Protein AF-D3ASE5-F1 (afdb_monomer_lite)

Foldseek 3Di:
DVVQVVQVVVLVVLPDQDADVVGDGLVRLCVVCVVVVVCVVVVPDPDDDDDDDPSSVLSNVCVLVVHDSSCSCVQDVDAWVVFDWDWDQDPVVRGIDTPDGRHPVVCVVPVCRTVVVVVVPDD

InterPro domains:
  IPR013078 Histidine phosphatase superfamily, clade-1 [PF00300] (7-103)
  IPR013078 Histidine phosphatase superfamily, clade-1 [cd07067] (32-100)
  IPR029033 Histidine phosphatase superfamily [G3DSA:3.40.50.1240] (2-111)
  IPR029033 Histidine phosphatase superfamily [SSF53254] (16-114)

Secondary structure (DSSP, 8-state):
-HHHHHHHHHHHH-SS-PPPTTS--HHHHHHHHHHHHHHHHHS--S-------HHHHHHHHHHHTT--GGGGGGS-S---TT-EEEEEEETTTTEEEEEEEEE-GGGTT-GGGSGGGTGGG--

Organism: NCBI:txid566550

pLDDT: mean 93.66, std 9.91, range [36.56, 98.75]

Sequence (123 aa):
GLEFAAFKKEQETMETDLPYPGGECAGDVIRRAMPVFLEMAESGYQKIAVVTHGGVIRSMLSAFLGMEPARYRILGKTLENCSITEVVYQPDNQCFTVERFNDYAHLEPYPELLRSSWVSAEN

Structure (mmCIF, N/CA/C/O backbone):
data_AF-D3ASE5-F1
#
_entry.id   AF-D3ASE5-F1
#
loop_
_atom_site.group_PDB
_atom_site.id
_atom_site.type_symbol
_atom_site.label_atom_id
_atom_site.label_alt_id
_atom_site.label_comp_id
_atom_site.label_asym_id
_atom_site.label_entity_id
_atom_site.label_seq_id
_atom_site.pdbx_PDB_ins_code
_atom_site.Cartn_x
_atom_site.Cartn_y
_atom_site.Cartn_z
_atom_site.occupancy
_atom_site.B_iso_or_equiv
_atom_site.auth_seq_id
_atom_site.auth_comp_id
_atom_site.auth_asym_id
_atom_site.auth_atom_id
_atom_site.pdbx_PDB_model_num
ATOM 1 N N . GLY A 1 1 ? 6.928 -1.939 -25.638 1.00 79.06 1 GLY A N 1
ATOM 2 C CA . GLY A 1 1 ? 7.865 -1.106 -26.427 1.00 79.06 1 GLY A CA 1
ATOM 3 C C . GLY A 1 1 ? 9.155 -0.904 -25.653 1.00 79.06 1 GLY A C 1
ATOM 4 O O . GLY A 1 1 ? 9.154 -1.170 -24.457 1.00 79.06 1 GLY A O 1
ATOM 5 N N . LEU A 1 2 ? 10.227 -0.451 -26.313 1.00 81.25 2 LEU A N 1
ATOM 6 C CA . LEU A 1 2 ? 11.543 -0.222 -25.686 1.00 81.25 2 LEU A CA 1
ATOM 7 C C . LEU A 1 2 ? 11.456 0.712 -24.462 1.00 81.25 2 LEU A C 1
ATOM 9 O O . LEU A 1 2 ? 12.011 0.389 -23.418 1.00 81.25 2 LEU A O 1
ATOM 13 N N . GLU A 1 3 ? 10.652 1.774 -24.558 1.00 85.12 3 GLU A N 1
ATOM 14 C CA . GLU A 1 3 ? 10.350 2.710 -23.460 1.00 85.12 3 GLU A CA 1
ATOM 15 C C . GLU A 1 3 ? 9.800 2.015 -22.206 1.00 85.12 3 GLU A C 1
ATOM 17 O O . GLU A 1 3 ? 10.266 2.233 -21.093 1.00 85.12 3 GLU A O 1
ATOM 22 N N . PHE A 1 4 ? 8.836 1.106 -22.378 1.00 89.81 4 PHE A N 1
ATOM 23 C CA . PHE A 1 4 ? 8.238 0.393 -21.248 1.00 89.81 4 PHE A CA 1
ATOM 24 C C . PHE A 1 4 ? 9.228 -0.579 -20.595 1.00 89.81 4 PHE A C 1
ATOM 26 O O . PHE A 1 4 ? 9.220 -0.740 -19.380 1.00 89.81 4 PHE A O 1
ATOM 33 N N . ALA A 1 5 ? 10.103 -1.214 -21.379 1.00 92.25 5 ALA A N 1
ATOM 34 C CA . ALA A 1 5 ? 11.131 -2.099 -20.837 1.00 92.25 5 ALA A CA 1
ATOM 35 C C . ALA A 1 5 ? 12.172 -1.323 -20.009 1.00 92.25 5 ALA A C 1
ATOM 37 O O . ALA A 1 5 ? 12.551 -1.779 -18.931 1.00 92.25 5 ALA A O 1
ATOM 38 N N . ALA A 1 6 ? 12.587 -0.140 -20.476 1.00 92.88 6 ALA A N 1
ATOM 39 C CA . ALA A 1 6 ? 13.467 0.752 -19.723 1.00 92.88 6 ALA A CA 1
ATOM 40 C C . ALA A 1 6 ? 12.806 1.219 -18.416 1.00 92.88 6 ALA A C 1
ATOM 42 O O . ALA A 1 6 ? 13.391 1.048 -17.348 1.00 92.88 6 ALA A O 1
ATOM 43 N N . PHE A 1 7 ? 11.549 1.675 -18.490 1.00 94.12 7 PHE A N 1
ATOM 44 C CA . PHE A 1 7 ? 10.739 2.018 -17.319 1.00 94.12 7 PHE A CA 1
ATOM 45 C C . PHE A 1 7 ? 10.676 0.873 -16.301 1.00 94.12 7 PHE A C 1
ATOM 47 O O . PHE A 1 7 ? 10.870 1.096 -15.112 1.00 94.12 7 PHE A O 1
ATOM 54 N N . LYS A 1 8 ? 10.425 -0.367 -16.743 1.00 93.62 8 LYS A N 1
ATOM 55 C CA . LYS A 1 8 ? 10.349 -1.528 -15.842 1.00 93.62 8 LYS A CA 1
ATOM 56 C C . LYS A 1 8 ? 11.672 -1.787 -15.128 1.00 93.62 8 LYS A C 1
ATOM 58 O O . LYS A 1 8 ? 11.652 -2.043 -13.930 1.00 93.62 8 LYS A O 1
ATOM 63 N N . LYS A 1 9 ? 12.795 -1.679 -15.843 1.00 95.12 9 LYS A N 1
ATOM 64 C CA . LYS A 1 9 ? 14.135 -1.853 -15.271 1.00 95.12 9 LYS A CA 1
ATOM 65 C C . LYS A 1 9 ? 14.453 -0.781 -14.226 1.00 95.12 9 LYS A C 1
ATOM 67 O O . LYS A 1 9 ? 15.018 -1.102 -13.189 1.00 95.12 9 LYS A O 1
ATOM 72 N N . GLU A 1 10 ? 14.086 0.471 -14.485 1.00 95.12 10 GLU A N 1
ATOM 73 C CA . GLU A 1 10 ? 14.268 1.560 -13.520 1.00 95.12 10 GLU A CA 1
ATOM 74 C C . GLU A 1 10 ? 13.316 1.417 -12.322 1.00 95.12 10 GLU A C 1
ATOM 76 O O . GLU A 1 10 ? 13.740 1.485 -11.176 1.00 95.12 10 GLU A O 1
ATOM 81 N N . GLN A 1 11 ? 12.046 1.082 -12.558 1.00 94.38 11 GLN A N 1
ATOM 82 C CA . GLN A 1 11 ? 11.066 0.819 -11.500 1.00 94.38 11 GLN A CA 1
ATOM 83 C C . GLN A 1 11 ? 11.496 -0.317 -10.552 1.00 94.38 11 GLN A C 1
ATOM 85 O O . GLN A 1 11 ? 11.113 -0.326 -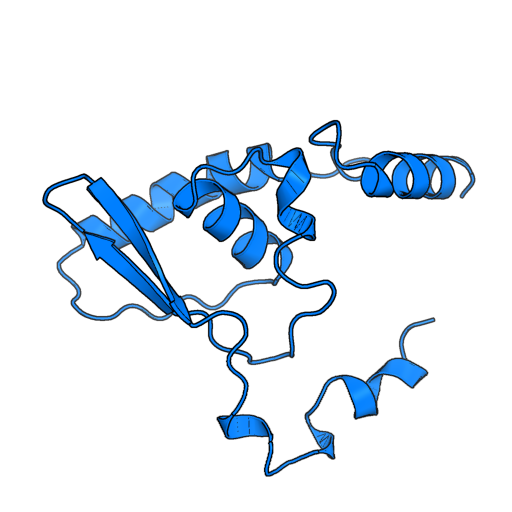9.380 1.00 94.38 11 GLN A O 1
ATOM 90 N N . GLU A 1 12 ? 12.254 -1.299 -11.043 1.00 94.06 12 GLU A N 1
ATOM 91 C CA . GLU A 1 12 ? 12.787 -2.399 -10.233 1.00 94.06 12 GLU A CA 1
ATOM 92 C C . GLU A 1 12 ? 13.868 -1.957 -9.240 1.00 94.06 12 GLU A C 1
ATOM 94 O O . GLU A 1 12 ? 14.021 -2.619 -8.213 1.00 94.06 12 GLU A O 1
ATOM 99 N N . THR A 1 13 ? 14.574 -0.846 -9.487 1.00 96.25 13 THR A N 1
ATOM 100 C CA . THR A 1 13 ? 15.572 -0.329 -8.534 1.00 96.25 13 THR A CA 1
ATOM 101 C C . THR A 1 13 ? 14.912 0.283 -7.300 1.00 96.25 13 THR A C 1
ATOM 103 O O . THR A 1 13 ? 15.491 0.243 -6.216 1.00 96.25 13 THR A O 1
ATOM 106 N N . MET A 1 14 ? 13.682 0.800 -7.447 1.00 95.81 14 MET A N 1
ATOM 107 C CA . MET A 1 14 ? 12.922 1.480 -6.387 1.00 95.81 14 MET A CA 1
ATOM 108 C C . MET A 1 14 ? 13.674 2.674 -5.769 1.00 95.81 14 MET A C 1
ATOM 110 O O . MET A 1 14 ? 13.452 3.021 -4.607 1.00 95.81 14 MET A O 1
ATOM 114 N N . GLU A 1 15 ? 14.587 3.281 -6.530 1.00 96.50 15 GLU A N 1
ATOM 115 C CA . GLU A 1 15 ? 15.373 4.447 -6.103 1.00 96.50 15 GLU A CA 1
ATOM 116 C C . GLU A 1 15 ? 14.613 5.759 -6.314 1.00 96.50 15 GLU A C 1
ATOM 118 O O . GLU A 1 15 ? 14.775 6.704 -5.545 1.00 96.50 15 GLU A O 1
ATOM 123 N N . THR A 1 16 ? 13.757 5.807 -7.335 1.00 96.81 16 THR A N 1
ATOM 124 C CA . THR A 1 16 ? 12.946 6.969 -7.699 1.00 96.81 16 THR A CA 1
ATOM 125 C C . THR A 1 16 ? 11.464 6.600 -7.710 1.00 96.81 16 THR A C 1
ATOM 127 O O . THR A 1 16 ? 11.078 5.482 -8.064 1.00 96.81 16 THR A O 1
ATOM 130 N N . ASP A 1 17 ? 10.605 7.538 -7.303 1.00 97.19 17 ASP A N 1
ATOM 131 C CA . ASP A 1 17 ? 9.153 7.376 -7.414 1.00 97.19 17 ASP A CA 1
ATOM 132 C C . ASP A 1 17 ? 8.719 7.634 -8.861 1.00 97.19 17 ASP A C 1
ATOM 134 O O . ASP A 1 17 ? 8.277 8.720 -9.235 1.00 97.19 17 ASP A O 1
ATOM 138 N N . LEU A 1 18 ? 8.961 6.629 -9.699 1.00 96.38 18 LEU A N 1
ATOM 139 C CA . LEU A 1 18 ? 8.846 6.727 -11.145 1.00 96.38 18 LEU A CA 1
ATOM 140 C C . LEU A 1 18 ? 7.376 6.615 -11.595 1.00 96.38 18 LEU A C 1
ATOM 142 O O . LEU A 1 18 ? 6.738 5.583 -11.335 1.00 96.38 18 LEU A O 1
ATOM 146 N N . PRO A 1 19 ? 6.824 7.618 -12.305 1.00 96.00 19 PRO A N 1
ATOM 147 C CA . PRO A 1 19 ? 5.476 7.532 -12.848 1.00 96.00 19 PRO A CA 1
ATOM 148 C C . PRO A 1 19 ? 5.404 6.487 -13.957 1.00 96.00 19 PRO A C 1
ATOM 150 O O . PRO A 1 19 ? 6.319 6.359 -14.774 1.00 96.00 19 PRO A O 1
ATOM 153 N N . TYR A 1 20 ? 4.287 5.758 -14.026 1.00 93.38 20 TYR A N 1
ATOM 154 C CA . TYR A 1 20 ? 4.008 4.950 -15.215 1.00 93.38 20 TYR A CA 1
ATOM 155 C C . TYR A 1 20 ? 3.986 5.850 -16.464 1.00 93.38 20 TYR A C 1
ATOM 157 O O . TYR A 1 20 ? 3.551 6.998 -16.363 1.00 93.38 20 TYR A O 1
ATOM 165 N N . PRO A 1 21 ? 4.409 5.368 -17.649 1.00 93.25 21 PRO A N 1
ATOM 166 C CA . PRO A 1 21 ? 4.386 6.183 -18.862 1.00 93.25 21 PRO A CA 1
ATOM 167 C C . PRO A 1 21 ? 2.990 6.765 -19.139 1.00 93.25 21 PRO A C 1
ATOM 169 O O . PRO A 1 21 ? 2.045 6.020 -19.392 1.00 93.25 21 PRO A O 1
ATOM 172 N N . GLY A 1 22 ? 2.863 8.096 -19.064 1.00 93.50 22 GLY A N 1
ATOM 173 C CA . GLY A 1 22 ? 1.588 8.814 -19.216 1.00 93.50 22 GLY A CA 1
ATOM 174 C C . GLY A 1 22 ? 0.607 8.672 -18.042 1.00 93.50 22 GLY A C 1
ATOM 175 O O . GLY A 1 22 ? -0.559 9.028 -18.190 1.00 93.50 22 GLY A O 1
ATOM 176 N N . GLY A 1 23 ? 1.051 8.136 -16.905 1.00 94.56 23 GLY A N 1
ATOM 177 C CA . GLY A 1 23 ? 0.241 7.874 -15.718 1.00 94.56 23 GLY A CA 1
ATOM 178 C C . GLY A 1 23 ? 0.838 8.456 -14.437 1.00 94.56 23 GLY A C 1
ATOM 179 O O . GLY A 1 23 ? 1.642 9.383 -14.469 1.00 94.56 23 GLY A O 1
ATOM 180 N N . GLU A 1 24 ? 0.413 7.899 -13.304 1.00 96.75 24 GLU A N 1
ATOM 181 C CA . GLU A 1 24 ? 0.769 8.363 -11.956 1.00 96.75 24 GLU A CA 1
ATOM 182 C C . GLU A 1 24 ? 1.989 7.617 -11.384 1.00 96.75 24 GLU A C 1
ATOM 184 O O . GLU A 1 24 ? 2.231 6.445 -11.711 1.00 96.75 24 GLU A O 1
ATOM 189 N N . CYS A 1 25 ? 2.727 8.276 -10.483 1.00 97.81 25 CYS A N 1
ATOM 190 C CA . CYS A 1 25 ? 3.640 7.628 -9.533 1.00 97.81 25 CYS A CA 1
ATOM 191 C C . CYS A 1 25 ? 2.931 7.320 -8.194 1.00 97.81 25 CYS A C 1
ATOM 193 O O . CYS A 1 25 ? 1.757 7.652 -8.009 1.00 97.81 25 CYS A O 1
ATOM 195 N N . ALA A 1 26 ? 3.610 6.677 -7.234 1.00 98.12 26 ALA A N 1
ATOM 196 C CA . ALA A 1 26 ? 2.992 6.364 -5.941 1.00 98.12 26 ALA A CA 1
ATOM 197 C C . ALA A 1 26 ? 2.683 7.632 -5.130 1.00 98.12 26 ALA A C 1
ATOM 199 O O . ALA A 1 26 ? 1.628 7.714 -4.502 1.00 98.12 26 ALA A O 1
ATOM 200 N N . GLY A 1 27 ? 3.562 8.631 -5.178 1.00 98.56 27 GLY A N 1
ATOM 201 C CA . GLY A 1 27 ? 3.379 9.930 -4.540 1.00 98.56 27 GLY A CA 1
ATOM 202 C C . GLY A 1 27 ? 2.161 10.687 -5.064 1.00 98.56 27 GLY 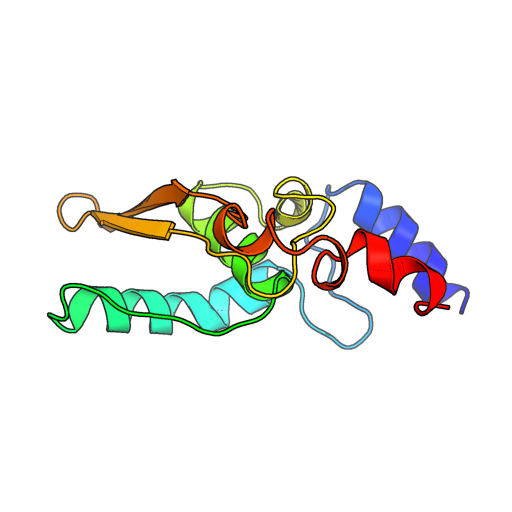A C 1
ATOM 203 O O . GLY A 1 27 ? 1.435 11.289 -4.274 1.00 98.56 27 GLY A O 1
ATOM 204 N N . ASP A 1 28 ? 1.876 10.613 -6.366 1.00 98.62 28 ASP A N 1
ATOM 205 C CA . ASP A 1 28 ? 0.667 11.206 -6.949 1.00 98.62 28 ASP A CA 1
ATOM 206 C C . ASP A 1 28 ? -0.598 10.533 -6.410 1.00 98.62 28 ASP A C 1
ATOM 208 O O . ASP A 1 28 ? -1.529 11.216 -5.972 1.00 98.62 28 ASP A O 1
ATOM 212 N N . VAL A 1 29 ? -0.596 9.195 -6.352 1.00 98.62 29 VAL A N 1
ATOM 213 C CA . VAL A 1 29 ? -1.692 8.408 -5.772 1.00 98.62 29 VAL A CA 1
ATOM 214 C C . VAL A 1 29 ? -1.911 8.776 -4.303 1.00 98.62 29 VAL A C 1
ATOM 216 O O . VAL A 1 29 ? -3.050 9.027 -3.909 1.00 98.62 29 VAL A O 1
ATOM 219 N N . ILE A 1 30 ? -0.841 8.862 -3.504 1.00 98.75 30 ILE A N 1
ATOM 220 C CA . ILE A 1 30 ? -0.906 9.277 -2.093 1.00 98.75 30 ILE A CA 1
ATOM 221 C C . ILE A 1 30 ? -1.508 10.678 -1.986 1.00 98.75 30 ILE A C 1
ATOM 223 O O . ILE A 1 30 ? -2.435 10.886 -1.204 1.00 98.75 30 ILE A O 1
ATOM 227 N N . ARG A 1 31 ? -1.034 11.630 -2.799 1.00 98.62 31 ARG A N 1
ATOM 228 C CA . ARG A 1 31 ? -1.484 13.028 -2.766 1.00 98.62 31 ARG A CA 1
ATOM 229 C C . ARG A 1 31 ? -2.988 13.156 -2.994 1.00 98.62 31 ARG A C 1
ATOM 231 O O . ARG A 1 31 ? -3.630 13.948 -2.310 1.00 98.62 31 ARG A O 1
ATOM 238 N N . ARG A 1 32 ? -3.557 12.389 -3.930 1.00 98.19 32 ARG A N 1
ATOM 239 C CA . ARG A 1 32 ? -5.004 12.433 -4.206 1.00 98.19 32 ARG A CA 1
ATOM 240 C C . ARG A 1 32 ? -5.845 11.588 -3.250 1.00 98.19 32 ARG A C 1
ATOM 242 O O . ARG A 1 32 ? -7.013 11.901 -3.056 1.00 98.19 32 ARG A O 1
ATOM 249 N N . ALA A 1 33 ? -5.292 10.513 -2.688 1.00 98.44 33 ALA A N 1
ATOM 250 C CA . ALA A 1 33 ? -6.050 9.584 -1.853 1.00 98.44 33 ALA A CA 1
ATOM 251 C C . ALA A 1 33 ? -6.027 9.965 -0.366 1.00 98.44 33 ALA A C 1
ATOM 253 O O . ALA A 1 33 ? -7.054 9.834 0.294 1.00 98.44 33 ALA A O 1
ATOM 254 N N . MET A 1 34 ? -4.910 10.479 0.160 1.00 98.19 34 MET A N 1
ATOM 255 C CA . MET A 1 34 ? -4.766 10.816 1.583 1.00 98.19 34 MET A CA 1
ATOM 256 C C . MET A 1 34 ? -5.882 11.727 2.124 1.00 98.19 34 MET A C 1
ATOM 258 O O . MET A 1 34 ? -6.422 11.393 3.177 1.00 98.19 34 MET A O 1
ATOM 262 N N . PRO A 1 35 ? -6.313 12.802 1.429 1.00 98.19 35 PRO A N 1
ATOM 263 C CA . PRO A 1 35 ? -7.409 13.638 1.922 1.00 98.19 35 PRO A CA 1
ATOM 264 C C . PRO A 1 35 ? -8.708 12.856 2.166 1.00 98.19 35 PRO A C 1
ATOM 266 O O . PRO A 1 35 ? -9.385 13.095 3.157 1.00 98.19 35 PRO A O 1
ATOM 269 N N . VAL A 1 36 ? -9.013 11.868 1.317 1.00 98.12 36 VAL A N 1
ATOM 270 C CA . VAL A 1 36 ? -10.203 11.012 1.461 1.00 98.12 36 VAL A CA 1
ATOM 271 C C . VAL A 1 36 ? -10.073 10.093 2.679 1.00 98.12 36 VAL A C 1
ATOM 273 O O . VAL A 1 36 ? -11.042 9.877 3.399 1.00 98.12 36 VAL A O 1
ATOM 276 N N . PHE A 1 37 ? -8.875 9.560 2.946 1.00 97.62 37 PHE A N 1
ATOM 277 C CA . PHE A 1 37 ? -8.625 8.746 4.143 1.00 97.62 37 PHE A CA 1
ATOM 278 C C . PHE A 1 37 ? -8.758 9.550 5.436 1.00 97.62 37 PHE A C 1
ATOM 280 O O . PHE A 1 37 ? -9.305 9.033 6.408 1.00 97.62 37 PHE A O 1
ATOM 287 N N . LEU A 1 38 ? -8.304 10.804 5.439 1.00 96.38 38 LEU A N 1
ATOM 288 C CA . LEU A 1 38 ? -8.456 11.697 6.587 1.00 96.38 38 LEU A CA 1
ATOM 289 C C . LEU A 1 38 ? -9.922 12.094 6.804 1.00 96.38 38 LEU A C 1
ATOM 291 O O . LEU A 1 38 ? -10.408 11.997 7.924 1.00 96.38 38 LEU A O 1
ATOM 295 N N . GLU A 1 39 ? -10.663 12.417 5.739 1.00 97.31 39 GLU A N 1
ATOM 296 C CA . GLU A 1 39 ? -12.110 12.673 5.827 1.00 97.31 39 GLU A CA 1
ATOM 297 C C . GLU A 1 39 ? -12.859 11.466 6.417 1.00 97.31 39 GLU A C 1
ATOM 299 O O . GLU A 1 39 ? -13.693 11.609 7.311 1.00 97.31 39 GLU A O 1
ATOM 304 N N . MET A 1 40 ? -12.526 10.252 5.966 1.00 96.88 40 MET A N 1
ATOM 305 C CA . MET A 1 40 ? -13.079 9.013 6.517 1.00 96.88 40 MET A CA 1
ATOM 306 C C . MET A 1 40 ? -12.738 8.844 8.002 1.00 96.88 40 MET A C 1
ATOM 308 O O . MET A 1 40 ? -13.618 8.506 8.793 1.00 96.88 40 MET A O 1
ATOM 312 N N . ALA A 1 41 ? -11.493 9.111 8.395 1.00 94.56 41 ALA A N 1
ATOM 313 C CA . ALA A 1 41 ? -11.055 9.032 9.784 1.00 94.56 41 ALA A CA 1
ATOM 314 C C . ALA A 1 41 ? -11.771 10.044 10.701 1.00 94.56 41 ALA A C 1
ATOM 316 O O . ALA A 1 41 ? -12.026 9.750 11.868 1.00 94.56 41 ALA A O 1
ATOM 317 N N . GLU A 1 42 ? -12.146 11.206 10.166 1.00 93.62 42 GLU A N 1
ATOM 318 C CA . GLU A 1 42 ? -12.833 12.284 10.888 1.00 93.62 42 GLU A CA 1
ATOM 319 C C . GLU A 1 42 ? -14.370 12.195 10.811 1.00 93.62 42 GLU A C 1
ATOM 321 O O . GLU A 1 42 ? -15.077 12.918 11.511 1.00 93.62 42 GLU A O 1
ATOM 326 N N . SER A 1 43 ? -14.911 11.276 10.006 1.00 95.50 43 SER A N 1
ATOM 327 C CA . SER A 1 43 ? -16.354 11.140 9.748 1.00 95.50 43 SER A CA 1
ATOM 328 C C . SER A 1 43 ? -17.201 10.689 10.950 1.00 95.50 43 SER A C 1
ATOM 330 O O . SER A 1 43 ? -18.430 10.763 10.908 1.00 95.50 43 SER A O 1
ATOM 332 N N . GLY A 1 44 ? -16.569 10.168 12.007 1.00 93.81 44 GLY A N 1
ATOM 333 C CA . GLY A 1 44 ? -17.238 9.577 13.172 1.00 93.81 44 GLY A CA 1
ATOM 334 C C . GLY A 1 44 ? -17.698 8.122 12.987 1.00 93.81 44 GLY A C 1
ATOM 335 O O . GLY A 1 44 ? -18.130 7.489 13.959 1.00 93.81 44 GLY A O 1
ATOM 336 N N . TYR A 1 45 ? -17.581 7.549 11.782 1.00 96.69 45 TYR A N 1
ATOM 337 C CA . TYR A 1 45 ? -17.846 6.126 11.565 1.00 96.69 45 TYR A CA 1
ATOM 338 C C . TYR A 1 45 ? -16.781 5.253 12.235 1.00 96.69 45 TYR A C 1
ATOM 340 O O . TYR A 1 45 ? -15.585 5.483 12.109 1.00 96.69 45 TYR A O 1
ATOM 348 N N . GLN A 1 46 ? -17.227 4.195 12.916 1.00 94.88 46 GLN A N 1
ATOM 349 C CA . GLN A 1 46 ? -16.333 3.287 13.647 1.00 94.88 46 GLN A CA 1
ATOM 350 C C . GLN A 1 46 ? -15.651 2.250 12.744 1.00 94.88 46 GLN A C 1
ATOM 352 O O . GLN A 1 46 ? -14.604 1.715 13.094 1.00 94.88 46 GLN A O 1
ATOM 357 N N . LYS A 1 47 ? -16.270 1.911 11.606 1.00 97.25 47 LYS A N 1
ATOM 358 C CA . LYS A 1 47 ? -15.768 0.930 10.636 1.00 97.25 47 LYS A CA 1
ATOM 359 C C . LYS A 1 47 ? -16.142 1.375 9.233 1.00 97.25 47 LYS A C 1
ATOM 361 O O . LYS A 1 47 ? -17.313 1.644 8.973 1.00 97.25 47 LYS A O 1
ATOM 366 N N . ILE A 1 48 ? -15.161 1.416 8.340 1.00 98.19 48 ILE A N 1
ATOM 367 C CA . ILE A 1 48 ? -15.331 1.857 6.956 1.00 98.19 48 ILE A CA 1
ATOM 368 C C . ILE A 1 48 ? -14.713 0.803 6.041 1.00 98.19 48 ILE A C 1
ATOM 370 O O . ILE A 1 48 ? -13.580 0.379 6.254 1.00 98.19 48 ILE A O 1
ATOM 374 N N . ALA A 1 49 ? -15.464 0.372 5.029 1.00 98.06 49 ALA A N 1
ATOM 375 C CA . ALA A 1 49 ? -14.965 -0.519 3.990 1.00 98.06 49 ALA A CA 1
ATOM 376 C C . ALA A 1 49 ? -14.598 0.300 2.749 1.00 98.06 49 ALA A C 1
ATOM 378 O O . ALA A 1 49 ? -15.441 1.004 2.196 1.00 9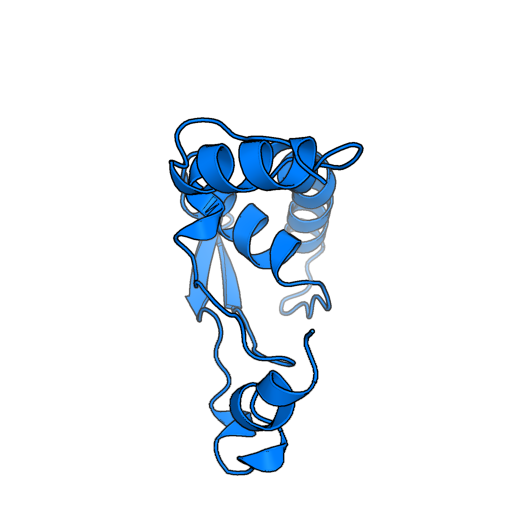8.06 49 ALA A O 1
ATOM 379 N N . VAL A 1 50 ? -13.348 0.183 2.300 1.00 98.00 50 VAL A N 1
ATOM 380 C CA . VAL A 1 50 ? -12.847 0.850 1.093 1.00 98.00 50 VAL A CA 1
ATOM 381 C C . VAL A 1 50 ? -12.562 -0.207 0.034 1.00 98.00 50 VAL A C 1
ATOM 383 O O . VAL A 1 50 ? -11.671 -1.037 0.202 1.00 98.00 50 VAL A O 1
ATOM 386 N N . VAL A 1 51 ? -13.305 -0.170 -1.072 1.00 98.19 51 VAL A N 1
ATOM 387 C CA . VAL A 1 51 ? -13.063 -1.042 -2.230 1.00 98.19 51 VAL A CA 1
ATOM 388 C C . VAL A 1 51 ? -12.202 -0.283 -3.233 1.00 98.19 51 VAL A C 1
ATOM 390 O O . VAL A 1 51 ? -12.596 0.769 -3.730 1.00 98.19 51 VAL A O 1
ATOM 393 N N . THR A 1 52 ? -11.000 -0.788 -3.503 1.00 97.44 52 THR A N 1
ATOM 394 C CA . THR A 1 52 ? -10.017 -0.117 -4.364 1.00 97.44 52 THR A CA 1
ATOM 395 C C . THR A 1 52 ? -9.053 -1.121 -5.007 1.00 97.44 52 THR A C 1
ATOM 397 O O . THR A 1 52 ? -9.267 -2.331 -4.956 1.00 97.44 52 THR A O 1
ATOM 400 N N . HIS A 1 53 ? -7.988 -0.625 -5.637 1.00 96.38 53 HIS A N 1
ATOM 401 C CA . HIS A 1 53 ? -6.996 -1.415 -6.361 1.00 96.38 53 HIS A CA 1
ATOM 402 C C . HIS A 1 53 ? -5.680 -1.5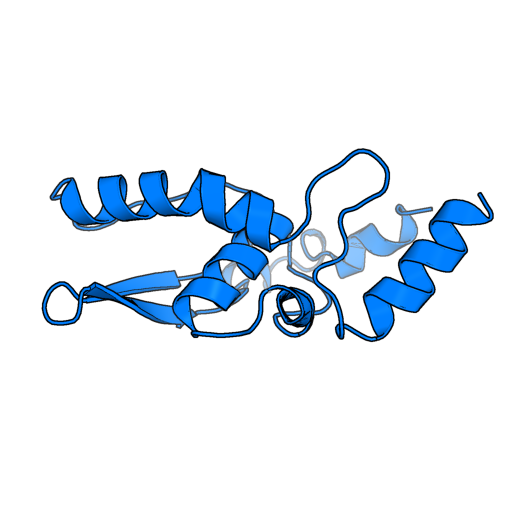61 -5.589 1.00 96.38 53 HIS A C 1
ATOM 404 O O . HIS A 1 53 ? -5.278 -0.683 -4.825 1.00 96.38 53 HIS A O 1
ATOM 410 N N . GLY A 1 54 ? -4.929 -2.628 -5.882 1.00 96.56 54 GLY A N 1
ATOM 411 C CA . GLY A 1 54 ? -3.656 -2.923 -5.214 1.00 96.56 54 GLY A CA 1
ATOM 412 C C . GLY A 1 54 ? -2.557 -1.864 -5.382 1.00 96.56 54 GLY A C 1
ATOM 413 O O . GLY A 1 54 ? -1.634 -1.805 -4.574 1.00 96.56 54 GLY A O 1
ATOM 414 N N . GLY A 1 55 ? -2.632 -1.011 -6.411 1.00 96.25 55 GLY A N 1
ATOM 415 C CA . GLY A 1 55 ? -1.772 0.175 -6.518 1.00 96.25 55 GLY A CA 1
ATOM 416 C C . GLY A 1 55 ? -2.039 1.167 -5.384 1.00 96.25 55 GLY A C 1
ATOM 417 O O . GLY A 1 55 ? -1.124 1.500 -4.642 1.00 96.25 55 GLY A O 1
ATOM 418 N N . VAL A 1 56 ? -3.309 1.538 -5.189 1.00 97.94 56 VAL A N 1
ATOM 419 C CA . VAL A 1 56 ? -3.741 2.464 -4.129 1.00 97.94 56 VAL A CA 1
ATOM 420 C C . VAL A 1 56 ? -3.449 1.895 -2.745 1.00 97.94 56 VAL A C 1
ATOM 422 O O . VAL A 1 56 ? -2.897 2.612 -1.918 1.00 97.94 56 VAL A O 1
ATOM 425 N N . ILE A 1 57 ? -3.748 0.609 -2.511 1.00 98.44 57 ILE A N 1
ATOM 426 C CA . ILE A 1 57 ? -3.468 -0.060 -1.228 1.00 98.44 57 ILE A CA 1
ATOM 427 C C . ILE A 1 57 ? -1.992 0.100 -0.863 1.00 98.44 57 ILE A C 1
ATOM 429 O O . ILE A 1 57 ? -1.670 0.632 0.193 1.00 98.44 57 ILE A O 1
ATOM 433 N N . ARG A 1 58 ? -1.082 -0.306 -1.753 1.00 98.12 58 ARG A N 1
ATOM 434 C CA . ARG A 1 58 ? 0.358 -0.259 -1.473 1.00 98.12 58 ARG A CA 1
ATOM 435 C C . ARG A 1 58 ? 0.883 1.167 -1.322 1.00 98.12 58 ARG A C 1
ATOM 437 O O . ARG A 1 58 ? 1.678 1.416 -0.423 1.00 98.12 58 ARG A O 1
ATOM 444 N N . SER A 1 59 ? 0.431 2.101 -2.158 1.00 98.19 59 SER A N 1
ATOM 445 C CA . SER A 1 59 ? 0.8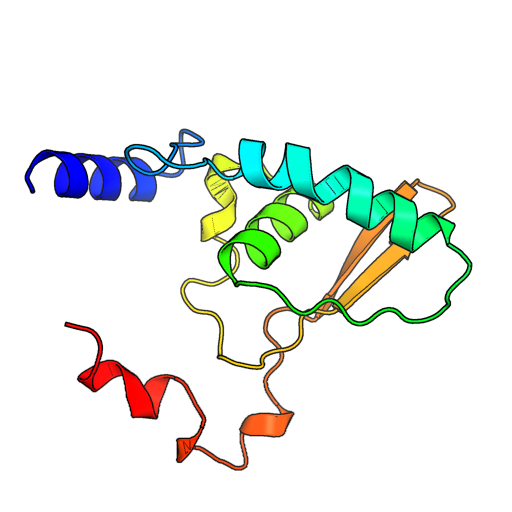19 3.510 -2.041 1.00 98.19 59 SER A CA 1
ATOM 446 C C . SER A 1 59 ? 0.369 4.106 -0.701 1.00 98.19 59 SER A C 1
ATOM 448 O O . SER A 1 59 ? 1.184 4.689 0.009 1.00 98.19 59 SER A O 1
ATOM 450 N N . MET A 1 60 ? -0.879 3.889 -0.280 1.00 98.62 60 MET A N 1
ATOM 451 C CA . MET A 1 60 ? -1.360 4.393 1.012 1.00 98.62 60 MET A CA 1
ATOM 452 C C . MET A 1 60 ? -0.659 3.736 2.200 1.00 98.62 60 MET A C 1
ATOM 454 O O . MET A 1 60 ? -0.242 4.436 3.117 1.00 98.62 60 MET A O 1
ATOM 458 N N . LEU A 1 61 ? -0.436 2.420 2.158 1.00 98.50 61 LEU A N 1
ATOM 459 C CA . LEU A 1 61 ? 0.332 1.731 3.195 1.00 98.50 61 LEU A CA 1
ATOM 460 C C . LEU A 1 61 ? 1.766 2.261 3.303 1.00 98.50 61 LEU A C 1
ATOM 462 O O . LEU A 1 61 ? 2.256 2.422 4.416 1.00 98.50 61 LEU A O 1
ATOM 466 N N . SER A 1 62 ? 2.427 2.584 2.182 1.00 98.25 62 SER A N 1
ATOM 467 C CA . SER A 1 62 ? 3.754 3.212 2.240 1.00 98.25 62 SER A CA 1
ATOM 468 C C . SER A 1 62 ? 3.718 4.562 2.960 1.00 98.25 62 SER A C 1
ATOM 470 O O . SER A 1 62 ? 4.578 4.811 3.798 1.00 98.25 62 SER A O 1
ATOM 472 N N . ALA A 1 63 ? 2.684 5.379 2.734 1.00 98.06 63 ALA A N 1
ATOM 473 C CA . ALA A 1 63 ? 2.514 6.640 3.453 1.00 98.06 63 ALA A CA 1
ATOM 474 C C . ALA A 1 63 ? 2.266 6.421 4.956 1.00 98.06 63 ALA A C 1
ATOM 476 O O . ALA A 1 63 ? 2.894 7.076 5.783 1.00 98.06 63 ALA A O 1
ATOM 477 N N . PHE A 1 64 ? 1.395 5.474 5.318 1.00 97.88 64 PHE A N 1
ATOM 478 C CA . PHE A 1 64 ? 1.079 5.165 6.718 1.00 97.88 64 PHE A CA 1
ATOM 479 C C . PHE A 1 64 ? 2.287 4.641 7.498 1.00 97.88 64 PHE A C 1
ATOM 481 O O . PHE A 1 64 ? 2.456 4.963 8.669 1.00 97.88 64 PHE A O 1
ATOM 488 N N . LEU A 1 65 ? 3.157 3.878 6.836 1.00 97.12 65 LEU A N 1
ATOM 489 C CA . LEU A 1 65 ? 4.377 3.323 7.422 1.00 97.12 65 LEU A CA 1
ATOM 490 C C . LEU A 1 65 ? 5.576 4.289 7.368 1.00 97.12 65 LEU A C 1
ATOM 492 O O . LEU A 1 65 ? 6.678 3.900 7.754 1.00 97.12 65 LEU A O 1
ATOM 496 N N . GLY A 1 66 ? 5.398 5.519 6.868 1.00 96.69 66 GLY A N 1
ATOM 497 C CA . GLY A 1 66 ? 6.485 6.493 6.715 1.00 96.69 66 GLY A CA 1
ATOM 498 C C . GLY A 1 66 ? 7.570 6.053 5.725 1.00 96.69 66 GLY A C 1
ATOM 499 O O . GLY A 1 66 ? 8.730 6.434 5.857 1.00 96.69 66 GLY A O 1
ATOM 500 N N . MET A 1 67 ? 7.216 5.205 4.760 1.00 97.75 67 MET A N 1
ATOM 501 C CA . MET A 1 67 ? 8.124 4.720 3.728 1.00 97.75 67 MET A CA 1
ATOM 502 C C . MET A 1 67 ? 8.227 5.725 2.579 1.00 97.75 67 MET A C 1
ATOM 504 O O . MET A 1 67 ? 7.241 6.345 2.185 1.00 97.75 67 MET A O 1
ATOM 508 N N . GLU A 1 68 ? 9.406 5.792 1.963 1.00 97.75 68 GLU A N 1
ATOM 509 C CA . GLU A 1 68 ? 9.583 6.497 0.692 1.00 97.75 68 GLU A CA 1
ATOM 510 C C . GLU A 1 68 ? 8.634 5.930 -0.384 1.00 97.75 68 GLU A C 1
ATOM 512 O O . GLU A 1 68 ? 8.634 4.708 -0.592 1.00 97.75 68 GLU A O 1
ATOM 517 N N . PRO A 1 69 ? 7.866 6.767 -1.115 1.00 97.69 69 PRO A N 1
ATOM 518 C CA . PRO A 1 69 ? 6.911 6.301 -2.123 1.00 97.69 69 PRO A CA 1
ATOM 519 C C . PRO A 1 69 ? 7.530 5.392 -3.185 1.00 97.69 69 PRO A C 1
ATOM 521 O O . PRO A 1 69 ? 6.907 4.409 -3.576 1.00 97.69 69 PRO A O 1
ATOM 524 N N . ALA A 1 70 ? 8.790 5.627 -3.572 1.00 97.38 70 ALA A N 1
ATOM 525 C CA . ALA A 1 70 ? 9.546 4.777 -4.500 1.00 97.38 70 ALA A CA 1
ATOM 526 C C . ALA A 1 70 ? 9.579 3.292 -4.078 1.00 97.38 70 ALA A C 1
ATOM 528 O O . ALA A 1 70 ? 9.654 2.389 -4.914 1.00 97.38 70 ALA A O 1
ATOM 529 N N . ARG A 1 71 ? 9.461 3.025 -2.771 1.00 97.38 71 ARG A N 1
ATOM 530 C CA . ARG A 1 71 ? 9.551 1.697 -2.155 1.00 97.38 71 ARG A CA 1
ATOM 531 C C . ARG A 1 71 ? 8.205 1.007 -1.941 1.00 97.38 71 ARG A C 1
ATOM 533 O O . ARG A 1 71 ? 8.184 -0.102 -1.406 1.00 97.38 71 ARG A O 1
ATOM 540 N N . TYR A 1 72 ? 7.086 1.583 -2.392 1.00 96.69 72 TYR A N 1
ATOM 541 C CA . TYR A 1 72 ? 5.747 0.996 -2.201 1.00 96.69 72 TYR A CA 1
ATOM 542 C C . TYR A 1 72 ? 5.624 -0.446 -2.734 1.00 96.69 72 TYR A C 1
ATOM 544 O O . TYR A 1 72 ? 4.834 -1.241 -2.229 1.00 96.69 72 TYR A O 1
ATOM 552 N N . ARG A 1 73 ? 6.431 -0.820 -3.738 1.00 94.44 73 ARG A N 1
ATOM 553 C CA . ARG A 1 73 ? 6.436 -2.160 -4.356 1.00 94.44 73 ARG A CA 1
ATOM 554 C C . ARG A 1 73 ? 7.035 -3.257 -3.469 1.00 94.44 73 ARG A C 1
ATOM 556 O O . ARG A 1 73 ? 6.879 -4.429 -3.806 1.00 94.44 73 ARG A O 1
ATOM 563 N N . ILE A 1 74 ? 7.687 -2.903 -2.357 1.00 96.12 74 ILE A N 1
ATOM 564 C CA . ILE A 1 74 ? 8.131 -3.861 -1.328 1.00 96.12 74 ILE A CA 1
ATOM 565 C C . ILE A 1 74 ? 6.919 -4.480 -0.615 1.00 96.12 74 ILE A C 1
ATOM 567 O O . ILE A 1 74 ? 6.967 -5.635 -0.194 1.00 96.12 74 ILE A O 1
ATOM 571 N N . LEU A 1 75 ? 5.811 -3.737 -0.523 1.00 96.44 75 LEU A N 1
ATOM 572 C CA . LEU A 1 75 ? 4.573 -4.170 0.119 1.00 96.44 75 LEU A CA 1
ATOM 573 C C . LEU A 1 75 ? 3.820 -5.150 -0.785 1.00 96.44 75 LEU A C 1
ATOM 575 O O . LEU A 1 75 ? 2.855 -4.792 -1.447 1.00 96.44 75 LEU A O 1
ATOM 579 N N . GLY A 1 76 ? 4.286 -6.396 -0.837 1.00 91.56 76 GLY A N 1
ATOM 580 C CA . GLY A 1 76 ? 3.678 -7.458 -1.631 1.00 91.56 76 GLY A CA 1
ATOM 581 C C . GLY A 1 76 ? 3.986 -7.348 -3.128 1.00 91.56 76 GLY A C 1
ATOM 582 O O . GLY A 1 76 ? 3.581 -6.413 -3.830 1.00 91.56 76 GLY A O 1
ATOM 583 N N . LYS A 1 77 ? 4.660 -8.380 -3.653 1.00 85.12 77 LYS A N 1
ATOM 584 C CA . LYS A 1 77 ? 4.861 -8.545 -5.102 1.00 85.12 77 LYS A CA 1
ATOM 585 C C . LYS A 1 77 ? 3.521 -8.725 -5.821 1.00 85.12 77 LYS A C 1
ATOM 587 O O . LYS A 1 77 ? 3.317 -8.169 -6.901 1.00 85.12 77 LYS A O 1
ATOM 592 N N . THR A 1 78 ? 2.621 -9.475 -5.196 1.00 88.44 78 THR A N 1
ATOM 593 C CA . THR A 1 78 ? 1.259 -9.761 -5.645 1.00 88.44 78 THR A CA 1
ATOM 594 C C . THR A 1 78 ? 0.291 -9.532 -4.495 1.00 88.44 78 THR A C 1
ATOM 596 O O . THR A 1 78 ? 0.640 -9.766 -3.339 1.00 88.44 78 THR A O 1
ATOM 599 N N . LEU A 1 79 ? -0.909 -9.065 -4.825 1.00 94.19 79 LEU A N 1
ATOM 600 C CA . LEU A 1 79 ? -2.045 -9.022 -3.912 1.00 94.19 79 LEU A CA 1
ATOM 601 C C . LEU A 1 79 ? -3.105 -9.973 -4.471 1.00 94.19 79 LEU A C 1
ATOM 603 O O . LEU A 1 79 ? -3.305 -10.011 -5.692 1.00 94.19 79 LEU A O 1
ATOM 607 N N . GLU A 1 80 ? -3.739 -10.743 -3.592 1.00 96.06 80 GLU A N 1
ATOM 608 C CA . GLU A 1 80 ? -4.856 -11.606 -3.968 1.00 96.06 80 GLU A CA 1
ATOM 609 C C . GLU A 1 80 ? -6.076 -10.741 -4.286 1.00 96.06 80 GLU A C 1
ATOM 611 O O . GLU A 1 80 ? -6.335 -9.726 -3.624 1.00 96.06 80 GLU A O 1
ATOM 616 N N . ASN A 1 81 ? -6.830 -11.131 -5.315 1.00 94.44 81 ASN A N 1
ATOM 617 C CA . ASN A 1 81 ? -8.110 -10.488 -5.589 1.00 94.44 81 ASN A CA 1
ATOM 618 C C . ASN A 1 81 ? -9.039 -10.733 -4.400 1.00 94.44 81 ASN A C 1
ATOM 620 O O . ASN A 1 81 ? -9.032 -11.814 -3.822 1.00 94.44 81 ASN A O 1
ATOM 624 N N . CYS A 1 82 ? -9.813 -9.715 -4.024 1.00 95.81 82 CYS A N 1
ATOM 625 C CA . CYS A 1 82 ? -10.679 -9.750 -2.842 1.00 95.81 82 CYS A CA 1
ATOM 626 C C . CYS A 1 82 ? -9.947 -9.945 -1.498 1.00 95.81 82 CYS A C 1
ATOM 628 O O . CYS A 1 82 ? -10.603 -10.178 -0.487 1.00 95.81 82 CYS A O 1
ATOM 630 N N . SER A 1 83 ? -8.619 -9.788 -1.444 1.00 97.75 83 SER A N 1
ATOM 631 C CA . SER A 1 83 ? -7.911 -9.688 -0.165 1.00 97.75 83 SER A CA 1
ATOM 632 C C . SER A 1 83 ? -8.327 -8.447 0.630 1.00 97.75 83 SER A C 1
ATOM 634 O O . SER A 1 83 ? -8.747 -7.426 0.078 1.00 97.75 83 SER A O 1
ATOM 636 N N . ILE A 1 84 ? -8.173 -8.533 1.949 1.00 98.56 84 ILE A N 1
ATOM 637 C CA . ILE A 1 84 ? -8.497 -7.479 2.903 1.00 98.56 84 ILE A CA 1
ATOM 638 C C . ILE A 1 84 ? -7.196 -6.934 3.495 1.00 98.56 84 ILE A C 1
ATOM 640 O O . ILE A 1 84 ? -6.318 -7.670 3.937 1.00 98.56 84 ILE A O 1
ATOM 644 N N . THR A 1 85 ? -7.067 -5.612 3.498 1.00 98.69 85 THR A N 1
ATOM 645 C CA . THR A 1 85 ? -6.033 -4.890 4.245 1.00 98.69 85 THR A CA 1
ATOM 646 C C . THR A 1 85 ? -6.736 -4.077 5.320 1.00 98.69 85 THR A C 1
ATOM 648 O O . THR A 1 85 ? -7.672 -3.342 5.010 1.00 98.69 85 THR A O 1
ATOM 651 N N . GLU A 1 86 ? -6.298 -4.216 6.567 1.00 98.56 86 GLU A N 1
ATOM 652 C CA . GLU A 1 86 ? -6.874 -3.522 7.718 1.00 98.56 86 GLU A CA 1
ATOM 653 C C . GLU A 1 86 ? -5.880 -2.490 8.244 1.00 98.56 86 GLU A C 1
ATOM 655 O O . GLU A 1 86 ? -4.721 -2.812 8.523 1.00 98.56 86 GLU A O 1
ATOM 660 N N . VAL A 1 87 ? -6.355 -1.255 8.387 1.00 98.31 87 VAL A N 1
ATOM 661 C CA . VAL A 1 87 ? -5.623 -0.156 9.016 1.00 98.31 87 VAL A CA 1
ATOM 662 C C . VAL A 1 87 ? -6.485 0.475 10.098 1.00 98.31 87 VAL A C 1
ATOM 664 O O . VAL A 1 87 ? -7.711 0.503 9.976 1.00 98.31 87 VAL A O 1
ATOM 667 N N . VAL A 1 88 ? -5.849 1.005 11.137 1.00 97.50 88 VAL A N 1
ATOM 668 C CA . VAL A 1 88 ? -6.529 1.698 12.235 1.00 97.50 88 VAL A CA 1
ATOM 669 C C . VAL A 1 88 ? -5.976 3.108 12.341 1.00 97.50 88 VAL A C 1
ATOM 671 O O . VAL A 1 88 ? -4.769 3.300 12.456 1.00 97.50 88 VAL A O 1
ATOM 674 N N . TYR A 1 89 ? -6.859 4.102 12.296 1.00 97.31 89 TYR A N 1
ATOM 675 C CA . TYR A 1 89 ? -6.477 5.481 12.570 1.00 97.31 89 TYR A CA 1
ATOM 676 C C . TYR A 1 89 ? -6.364 5.704 14.078 1.00 97.31 89 TYR A C 1
ATOM 678 O O . TYR A 1 89 ? -7.269 5.345 14.830 1.00 97.31 89 TYR A O 1
ATOM 686 N N . GLN A 1 90 ? -5.261 6.310 14.501 1.00 94.81 90 GLN A N 1
ATOM 687 C CA . GLN A 1 90 ? -4.957 6.675 15.877 1.00 94.81 90 GLN A CA 1
ATOM 688 C C . GLN A 1 90 ? -5.096 8.200 16.014 1.00 94.81 90 GLN A C 1
ATOM 690 O O . GLN A 1 90 ? -4.227 8.939 15.543 1.00 94.81 90 GLN A O 1
ATOM 695 N N . PRO A 1 91 ? -6.179 8.711 16.632 1.00 90.38 91 PRO A N 1
ATOM 696 C CA . PRO A 1 91 ? -6.427 10.152 16.700 1.00 90.38 91 PRO A CA 1
ATOM 697 C C . PRO A 1 91 ? -5.359 10.921 17.485 1.00 90.38 91 PRO A C 1
ATOM 699 O O . PRO A 1 91 ? -5.034 12.049 17.124 1.00 90.38 91 PRO A O 1
ATOM 702 N N . ASP A 1 92 ? -4.786 10.303 18.523 1.00 92.75 92 ASP A N 1
ATOM 703 C CA . ASP A 1 92 ? -3.856 10.955 19.456 1.00 92.75 92 ASP A CA 1
ATOM 704 C C . ASP A 1 92 ? -2.557 11.426 18.789 1.00 92.75 92 ASP A C 1
ATOM 706 O O . ASP A 1 92 ? -1.967 12.427 19.194 1.00 92.75 92 ASP A O 1
ATOM 710 N N . ASN A 1 93 ? -2.102 10.707 17.764 1.00 90.94 93 ASN A N 1
ATOM 711 C CA . ASN A 1 93 ? -0.876 11.003 17.024 1.00 90.94 93 ASN A CA 1
ATOM 712 C C . ASN A 1 93 ? -1.117 11.170 15.514 1.00 90.94 93 ASN A C 1
ATOM 714 O O . ASN A 1 93 ? -0.153 11.249 14.753 1.00 90.94 93 ASN A O 1
ATOM 718 N N . GLN A 1 94 ? -2.387 11.228 15.098 1.00 90.62 94 GLN A N 1
ATOM 719 C CA . GLN A 1 94 ? -2.831 11.419 13.716 1.00 90.62 94 GLN A CA 1
ATOM 720 C C . GLN A 1 94 ? -2.151 10.470 12.717 1.00 90.62 94 GLN A C 1
ATOM 722 O O . GLN A 1 94 ? -1.813 10.863 11.598 1.00 90.62 94 GLN A O 1
ATOM 727 N N . CYS A 1 95 ? -1.930 9.213 13.113 1.00 93.56 95 CYS A N 1
ATOM 728 C CA . CYS A 1 95 ? -1.290 8.213 12.263 1.00 93.56 95 CYS A CA 1
ATOM 729 C C . CYS A 1 95 ? -2.204 7.016 11.997 1.00 93.56 95 CYS A C 1
ATOM 731 O O . CYS A 1 95 ? -3.149 6.749 12.733 1.00 93.56 95 CYS A O 1
ATOM 733 N N . PHE A 1 96 ? -1.893 6.254 10.952 1.00 97.38 96 PHE A N 1
ATOM 734 C CA . PHE A 1 96 ? -2.525 4.963 10.695 1.00 97.38 96 PHE A CA 1
ATOM 735 C C . PHE A 1 96 ? -1.569 3.837 11.094 1.00 97.38 96 PHE A C 1
ATOM 737 O O . PHE A 1 96 ? -0.393 3.874 10.736 1.00 97.38 96 PHE A O 1
ATOM 744 N N . THR A 1 97 ? -2.066 2.825 11.800 1.00 97.19 97 THR A N 1
ATOM 745 C CA . THR A 1 97 ? -1.380 1.540 11.983 1.00 97.19 97 THR A CA 1
ATOM 746 C C . THR A 1 97 ? -1.892 0.529 10.964 1.00 97.19 97 THR A C 1
ATOM 748 O O . THR A 1 97 ? -3.002 0.660 10.448 1.00 97.19 97 THR A O 1
ATOM 751 N N . VAL A 1 98 ? -1.071 -0.469 10.638 1.00 97.94 98 VAL A N 1
ATOM 752 C CA . VAL A 1 98 ? -1.422 -1.550 9.707 1.00 97.94 98 VAL A CA 1
ATOM 753 C C . VAL A 1 98 ? -1.573 -2.830 10.514 1.00 97.94 98 VAL A C 1
ATOM 755 O O . VAL A 1 98 ? -0.585 -3.349 11.025 1.00 97.94 98 VAL A O 1
ATOM 758 N N . GLU A 1 99 ? -2.797 -3.339 10.615 1.00 98.06 99 GLU A N 1
ATOM 759 C CA . GLU A 1 99 ? -3.113 -4.519 11.432 1.00 98.06 99 GLU A CA 1
ATOM 760 C C . GLU A 1 99 ? -3.078 -5.805 10.602 1.00 98.06 99 GLU A C 1
ATOM 762 O O . GLU A 1 99 ? -2.648 -6.858 11.071 1.00 98.06 99 GLU A O 1
ATOM 767 N N . ARG A 1 100 ? -3.512 -5.720 9.338 1.00 98.00 100 ARG A N 1
ATOM 768 C CA . ARG A 1 100 ? -3.472 -6.827 8.375 1.00 98.00 100 ARG A CA 1
ATOM 769 C C . ARG A 1 100 ? -3.118 -6.314 6.996 1.00 98.00 100 ARG A C 1
ATOM 771 O O . ARG A 1 100 ? -3.596 -5.265 6.571 1.00 98.00 100 ARG A O 1
ATOM 778 N N . PHE A 1 101 ? -2.339 -7.097 6.265 1.00 98.06 101 PHE A N 1
ATOM 779 C CA . PHE A 1 101 ? -1.973 -6.798 4.890 1.00 98.06 101 PHE A CA 1
ATOM 780 C C . PHE A 1 101 ? -2.236 -8.006 4.002 1.00 98.06 101 PHE A C 1
ATOM 782 O O . PHE A 1 101 ? -1.704 -9.082 4.269 1.00 98.06 101 PHE A O 1
ATOM 789 N N . ASN A 1 102 ? -3.009 -7.799 2.928 1.00 97.75 102 ASN A N 1
ATOM 790 C CA . ASN A 1 102 ? -3.315 -8.834 1.940 1.00 97.75 102 ASN A CA 1
ATOM 791 C C . ASN A 1 102 ? -3.834 -10.133 2.599 1.00 97.75 102 ASN A C 1
ATOM 793 O O . ASN A 1 102 ? -3.360 -11.220 2.285 1.00 97.75 102 ASN A O 1
ATOM 797 N N . ASP A 1 103 ? -4.776 -10.015 3.539 1.00 98.00 103 ASP A N 1
ATOM 798 C CA . ASP A 1 103 ? -5.427 -11.153 4.189 1.00 98.00 103 ASP A CA 1
ATOM 799 C C . ASP A 1 103 ? -6.492 -11.738 3.253 1.00 98.00 103 ASP A C 1
ATOM 801 O O . ASP A 1 103 ? -7.468 -11.078 2.889 1.00 98.00 103 ASP A O 1
ATOM 805 N N . TYR A 1 104 ? -6.286 -12.984 2.845 1.00 97.31 104 TYR A N 1
ATOM 806 C CA . TYR A 1 104 ? -7.194 -13.744 1.991 1.00 97.31 104 TYR A CA 1
ATOM 807 C C . TYR A 1 104 ? -7.597 -15.078 2.632 1.00 97.31 104 TYR A C 1
ATOM 809 O O . TYR A 1 104 ? -8.039 -15.976 1.923 1.00 97.31 104 TYR A O 1
ATOM 817 N N . ALA A 1 105 ? -7.502 -15.218 3.961 1.00 97.81 105 ALA A N 1
ATOM 818 C CA . ALA A 1 105 ? -7.812 -16.473 4.659 1.00 97.81 105 ALA A CA 1
ATOM 819 C C . ALA A 1 105 ? -9.226 -17.003 4.338 1.00 97.81 105 ALA A C 1
ATOM 821 O O . ALA A 1 105 ? -9.464 -18.202 4.232 1.00 97.81 105 ALA A O 1
ATOM 822 N N . HIS A 1 106 ? -10.178 -16.096 4.099 1.00 97.38 106 HIS A N 1
ATOM 823 C CA . HIS A 1 106 ? -11.548 -16.432 3.703 1.00 97.38 106 HIS A CA 1
ATOM 824 C C . HIS A 1 106 ? -11.666 -17.076 2.306 1.00 97.38 106 HIS A C 1
ATOM 826 O O . HIS A 1 106 ? -12.696 -17.680 2.005 1.00 97.38 106 HIS A O 1
ATOM 832 N N . LEU A 1 107 ? -10.635 -16.953 1.464 1.00 97.12 107 LEU A N 1
ATOM 833 C CA . LEU A 1 107 ? -10.548 -17.552 0.130 1.00 97.12 107 LEU A CA 1
ATOM 834 C C . LEU A 1 107 ? -9.755 -18.862 0.117 1.00 97.12 107 LEU A C 1
ATOM 836 O O . LEU A 1 107 ? -9.878 -19.617 -0.840 1.00 97.12 107 LEU A O 1
ATOM 840 N N . GLU A 1 108 ? -8.967 -19.164 1.153 1.00 95.94 108 GLU A N 1
ATOM 841 C CA . GLU A 1 108 ? -8.153 -20.390 1.211 1.00 95.94 108 GLU A CA 1
ATOM 842 C C . GLU A 1 108 ? -8.959 -21.690 1.018 1.00 95.94 108 GLU A C 1
ATOM 844 O O . GLU A 1 108 ? -8.449 -22.598 0.357 1.00 95.94 108 GLU A O 1
ATOM 849 N N . PRO A 1 109 ? -10.217 -21.807 1.497 1.00 97.62 109 PRO A N 1
ATOM 850 C CA . PRO A 1 109 ? -11.053 -22.973 1.204 1.00 97.62 109 PRO A CA 1
ATOM 851 C C . PRO A 1 109 ? -11.478 -23.119 -0.268 1.00 97.62 109 PRO A C 1
ATOM 853 O O . PRO A 1 109 ? -12.029 -24.161 -0.619 1.00 97.62 109 PRO A O 1
ATOM 856 N N . TYR A 1 110 ? -11.233 -22.111 -1.115 1.00 96.31 110 TYR A N 1
ATOM 857 C CA . TYR A 1 110 ? -11.669 -22.027 -2.516 1.00 96.31 110 TYR A CA 1
ATOM 858 C C . TYR A 1 110 ? -10.476 -21.765 -3.460 1.00 96.31 110 TYR A C 1
ATOM 860 O O . TYR A 1 110 ? -10.317 -20.653 -3.979 1.00 96.31 110 TYR A O 1
ATOM 868 N N . PRO A 1 111 ? -9.595 -22.757 -3.699 1.00 94.12 111 PRO A N 1
ATOM 869 C CA . PRO A 1 111 ? -8.377 -22.574 -4.494 1.00 94.12 111 PRO A CA 1
ATOM 870 C C . PRO A 1 111 ? -8.615 -22.028 -5.909 1.00 94.12 111 PRO A C 1
ATOM 872 O O . PRO A 1 111 ? -7.771 -21.317 -6.452 1.00 94.12 111 PRO A O 1
ATOM 875 N N . GLU A 1 112 ? -9.767 -22.320 -6.510 1.00 94.50 112 GLU A N 1
ATOM 876 C CA . GLU A 1 112 ? -10.185 -21.814 -7.819 1.00 94.50 112 GLU A CA 1
ATOM 877 C C . GLU A 1 112 ? -10.354 -20.288 -7.862 1.00 94.50 112 GLU A C 1
ATOM 879 O O . GLU A 1 112 ? -10.263 -19.690 -8.932 1.00 94.50 112 GLU A O 1
ATOM 884 N N . LEU A 1 113 ? -10.560 -19.641 -6.712 1.00 93.88 113 LEU A N 1
ATOM 885 C CA . LEU A 1 113 ? -10.682 -18.186 -6.603 1.00 93.88 113 LEU A CA 1
ATOM 886 C C . LEU A 1 113 ? -9.329 -17.489 -6.405 1.00 93.88 113 LEU A C 1
ATOM 888 O O . LEU A 1 113 ? -9.232 -16.282 -6.630 1.00 93.88 113 LEU A O 1
ATOM 892 N N . LEU A 1 114 ? -8.285 -18.227 -6.020 1.00 94.44 114 LEU A N 1
ATOM 893 C CA . LEU A 1 114 ? -6.953 -17.669 -5.782 1.00 94.44 114 LEU A CA 1
ATOM 894 C C . LEU A 1 114 ? -6.265 -17.306 -7.094 1.00 94.44 114 LEU A C 1
ATOM 896 O O . LEU A 1 114 ? -6.400 -18.011 -8.095 1.00 94.44 114 LEU A O 1
ATOM 900 N N . ARG A 1 115 ? -5.453 -16.243 -7.081 1.00 90.19 115 ARG A N 1
ATOM 901 C CA . ARG A 1 115 ? -4.742 -15.722 -8.257 1.00 90.19 115 ARG A CA 1
ATOM 902 C C . ARG A 1 115 ? -3.962 -16.806 -8.992 1.00 90.19 115 ARG A C 1
ATOM 904 O O . ARG A 1 115 ? -3.933 -16.775 -10.219 1.00 90.19 115 ARG A O 1
ATOM 911 N N . SER A 1 116 ? -3.364 -17.760 -8.273 1.00 90.19 116 SER A N 1
ATOM 912 C CA . SER A 1 116 ? -2.628 -18.907 -8.833 1.00 90.19 116 SER A CA 1
ATOM 913 C C . SER A 1 116 ? -3.425 -19.691 -9.883 1.00 90.19 116 SER A C 1
ATOM 915 O O . SER A 1 116 ? -2.830 -20.196 -10.834 1.00 90.19 116 SER A O 1
ATOM 917 N N . SER A 1 117 ? -4.753 -19.719 -9.767 1.00 89.12 117 SER A N 1
ATOM 91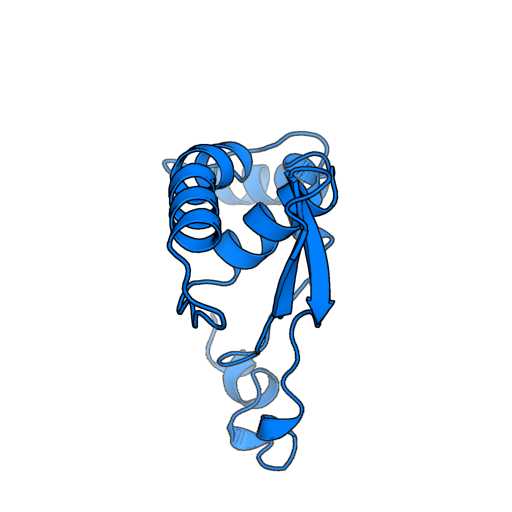8 C CA . SER A 1 117 ? -5.670 -20.382 -10.699 1.00 89.12 117 SER A CA 1
ATOM 919 C C . SER A 1 117 ? -5.936 -19.583 -11.985 1.00 89.12 117 SER A C 1
ATOM 921 O O . SER A 1 117 ? -6.492 -20.128 -12.935 1.00 89.12 117 SER A O 1
ATOM 923 N N . TRP A 1 118 ? -5.500 -18.318 -12.054 1.00 80.06 118 TRP A N 1
ATOM 924 C CA . TRP A 1 118 ? -5.763 -17.388 -13.166 1.00 80.06 118 TRP A CA 1
ATOM 925 C C . TRP A 1 118 ? -4.490 -16.872 -13.863 1.00 80.06 118 TRP A C 1
ATOM 927 O O . TRP A 1 118 ? -4.584 -16.189 -14.881 1.00 80.06 118 TRP A O 1
ATOM 937 N N . VAL A 1 119 ? -3.288 -17.202 -13.364 1.00 65.56 119 VAL A N 1
ATOM 938 C CA . VAL A 1 119 ? -2.007 -16.673 -13.895 1.00 65.56 119 VAL A CA 1
ATOM 939 C C . VAL A 1 119 ? -1.718 -17.130 -15.332 1.00 65.56 119 VAL A C 1
ATOM 941 O O . VAL A 1 119 ? -0.989 -16.456 -16.051 1.00 65.56 119 VAL A O 1
ATOM 944 N N . SER A 1 120 ? -2.320 -18.223 -15.805 1.00 55.25 120 SER A N 1
ATOM 945 C CA . SER A 1 120 ? -2.196 -18.670 -17.201 1.00 55.25 120 SER A CA 1
ATOM 946 C C . SER A 1 120 ? -2.965 -17.804 -18.215 1.00 55.25 120 SER A C 1
ATOM 948 O O . SER A 1 120 ? -2.839 -18.046 -19.415 1.00 55.25 120 SER A O 1
ATOM 950 N N . ALA A 1 121 ? -3.733 -16.802 -17.768 1.00 49.19 121 ALA A N 1
ATOM 951 C CA . ALA A 1 121 ? -4.512 -15.907 -18.628 1.00 49.19 121 ALA A CA 1
ATOM 952 C C . ALA A 1 121 ? -3.927 -14.485 -18.788 1.00 49.19 121 ALA A C 1
ATOM 954 O O . ALA A 1 121 ? -4.443 -13.713 -19.594 1.00 49.19 121 ALA A O 1
ATOM 955 N N . GLU A 1 122 ? -2.859 -14.126 -18.067 1.00 43.25 122 GLU A N 1
ATOM 956 C CA . GLU A 1 122 ? -2.185 -12.823 -18.207 1.00 43.25 122 GLU A CA 1
ATOM 957 C C . GLU A 1 122 ? -0.965 -12.957 -19.147 1.00 43.25 122 GLU A C 1
ATOM 959 O O . GLU A 1 122 ? 0.159 -13.170 -18.693 1.00 43.25 122 GLU A O 1
ATOM 964 N N . ASN A 1 123 ? -1.213 -12.862 -20.464 1.00 36.56 123 ASN A N 1
ATOM 965 C CA . ASN A 1 123 ? -0.205 -12.582 -21.505 1.00 36.56 123 ASN A CA 1
ATOM 966 C C . ASN A 1 123 ? -0.043 -11.071 -21.708 1.00 36.56 123 ASN A C 1
ATOM 968 O O . ASN A 1 123 ? -1.088 -10.394 -21.848 1.00 36.56 123 ASN A O 1
#

Radius of gyration: 16.21 Å; chains: 1; bounding box: 33×37×46 Å